Protein AF-A0A1Y2FJB2-F1 (afdb_monomer_lite)

Organism: NCBI:txid1754190

Secondary structure (DSSP, 8-state):
--EEE-TT--EEE------GGGS---TT-PPPS----THHHHTTT-HHHHHHHHHT-

Radius of gyration: 12.83 Å; chains: 1; bounding box: 25×25×30 Å

Sequence (57 aa):
GNKFSSKYAHKGVRVLLLLEKLISHTESGIIPDITVNPHVFSSRMTLRHLIEMFIRK

Structure (mmCIF, N/CA/C/O backbone):
data_AF-A0A1Y2FJB2-F1
#
_entry.id   AF-A0A1Y2FJB2-F1
#
loop_
_atom_site.group_PDB
_atom_site.id
_atom_site.type_symbol
_atom_site.label_atom_id
_atom_site.label_alt_id
_atom_site.label_comp_id
_atom_site.label_asym_id
_atom_site.label_entity_id
_atom_site.label_seq_id
_atom_site.pdbx_PDB_ins_code
_atom_site.Cartn_x
_atom_site.Cartn_y
_atom_site.Cartn_z
_atom_site.occupancy
_atom_site.B_iso_or_equiv
_atom_site.auth_seq_id
_atom_site.auth_comp_id
_atom_site.auth_asym_id
_atom_site.auth_atom_id
_atom_site.pdbx_PDB_model_num
ATOM 1 N N . GLY A 1 1 ? -13.541 -11.402 -8.130 1.00 75.25 1 GLY A N 1
ATOM 2 C CA . GLY A 1 1 ? -12.402 -10.632 -7.592 1.00 75.25 1 GLY A CA 1
ATOM 3 C C . GLY A 1 1 ? -12.285 -9.318 -8.331 1.00 75.25 1 GLY A C 1
ATOM 4 O O . GLY A 1 1 ? -11.931 -9.325 -9.505 1.00 75.25 1 GLY A O 1
ATOM 5 N N . ASN A 1 2 ? -12.618 -8.209 -7.672 1.00 87.06 2 ASN A N 1
ATOM 6 C CA . ASN A 1 2 ? -12.532 -6.886 -8.291 1.00 87.06 2 ASN A CA 1
ATOM 7 C C . ASN A 1 2 ? -11.063 -6.495 -8.478 1.00 87.06 2 ASN A C 1
ATOM 9 O O . ASN A 1 2 ? -10.243 -6.679 -7.573 1.00 87.06 2 ASN A O 1
ATOM 13 N N . LYS A 1 3 ? -10.737 -6.003 -9.676 1.00 91.06 3 LYS A N 1
ATOM 14 C CA . LYS A 1 3 ? -9.393 -5.559 -10.049 1.00 91.06 3 LYS A CA 1
ATOM 15 C C . LYS A 1 3 ? -9.277 -4.068 -9.757 1.00 91.06 3 LYS A C 1
ATOM 17 O O . LYS A 1 3 ? -10.078 -3.289 -10.259 1.00 91.06 3 LYS A O 1
ATOM 22 N N . PHE A 1 4 ? -8.261 -3.692 -8.997 1.00 90.69 4 PHE A N 1
ATOM 23 C CA . PHE A 1 4 ? -7.916 -2.304 -8.711 1.00 90.69 4 PHE A CA 1
ATOM 24 C C . PHE A 1 4 ? -6.526 -2.020 -9.268 1.00 90.69 4 PHE A C 1
ATOM 26 O O . PHE A 1 4 ? -5.703 -2.929 -9.377 1.00 90.69 4 PHE A O 1
ATOM 33 N N . SER A 1 5 ? -6.261 -0.776 -9.653 1.00 90.69 5 SER A N 1
ATOM 34 C CA . SER A 1 5 ? -4.933 -0.352 -10.088 1.00 90.69 5 SER A CA 1
ATOM 35 C C . SER A 1 5 ? -4.650 1.058 -9.604 1.00 90.69 5 SER A C 1
ATOM 37 O O . SER A 1 5 ? -5.528 1.914 -9.677 1.00 90.69 5 SER A O 1
ATOM 39 N N . SER A 1 6 ? -3.421 1.313 -9.154 1.00 87.88 6 SER A N 1
ATOM 40 C CA . SER A 1 6 ? -2.957 2.688 -8.943 1.00 87.88 6 SER A CA 1
ATOM 41 C C . SER A 1 6 ? -2.631 3.375 -10.277 1.00 87.88 6 SER A C 1
ATOM 43 O O . SER A 1 6 ? -2.546 2.722 -11.324 1.00 87.88 6 SER A O 1
ATOM 45 N N . LYS A 1 7 ? -2.373 4.691 -10.224 1.00 86.75 7 LYS A N 1
ATOM 46 C CA . LYS A 1 7 ? -1.887 5.497 -11.362 1.00 86.75 7 LYS A CA 1
ATOM 47 C C . LYS A 1 7 ? -0.538 5.019 -11.916 1.00 86.75 7 LYS A C 1
ATOM 49 O O . LYS A 1 7 ? -0.228 5.278 -13.069 1.00 86.75 7 LYS A O 1
ATOM 54 N N . TYR A 1 8 ? 0.234 4.284 -11.114 1.00 87.50 8 TYR A N 1
ATOM 55 C CA . TYR A 1 8 ? 1.523 3.690 -11.491 1.00 87.50 8 TYR A CA 1
ATOM 56 C C . TYR A 1 8 ? 1.392 2.251 -11.999 1.00 87.50 8 TYR A C 1
ATOM 58 O O . TYR A 1 8 ? 2.335 1.471 -11.902 1.00 87.50 8 TYR A O 1
ATOM 66 N N . ALA A 1 9 ? 0.206 1.865 -12.478 1.00 84.88 9 ALA A N 1
ATOM 67 C CA . ALA A 1 9 ? -0.079 0.521 -12.976 1.00 84.88 9 ALA A CA 1
ATOM 68 C C . ALA A 1 9 ? 0.196 -0.608 -11.955 1.00 84.88 9 ALA A C 1
ATOM 7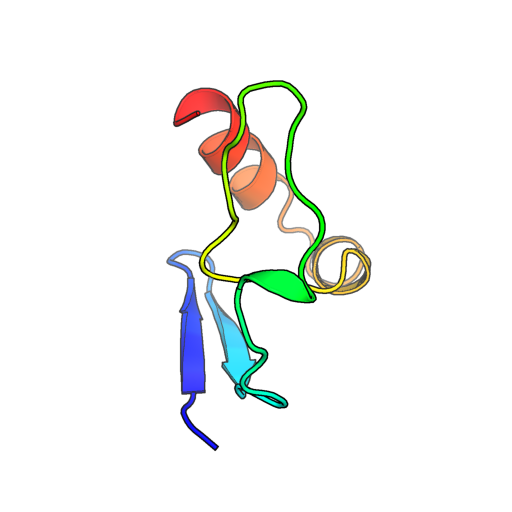0 O O . ALA A 1 9 ? 0.416 -1.763 -12.329 1.00 84.88 9 ALA A O 1
ATOM 71 N N . HIS A 1 10 ? 0.129 -0.310 -10.650 1.00 87.12 10 HIS A N 1
ATOM 72 C CA . HIS A 1 10 ? 0.098 -1.339 -9.608 1.00 87.12 10 HIS A CA 1
ATOM 73 C C . HIS A 1 10 ? -1.279 -1.980 -9.556 1.00 87.12 10 HIS A C 1
ATOM 75 O O . HIS A 1 10 ? -2.139 -1.584 -8.769 1.00 87.12 10 HIS A O 1
ATOM 81 N N . LYS A 1 11 ? -1.476 -2.964 -10.433 1.00 89.50 11 LYS A N 1
ATOM 82 C CA . LYS A 1 11 ? -2.708 -3.735 -10.528 1.00 89.50 11 LYS A CA 1
ATOM 83 C C . LYS A 1 11 ? -2.723 -4.868 -9.505 1.00 89.50 11 LYS A C 1
ATOM 85 O O . LYS A 1 11 ? -1.801 -5.679 -9.458 1.00 89.50 11 LYS A O 1
ATOM 90 N N . GLY A 1 12 ? -3.803 -4.950 -8.738 1.00 90.50 12 GLY A N 1
ATOM 91 C CA . GLY A 1 12 ? -4.073 -6.010 -7.773 1.00 90.50 12 GLY A CA 1
ATOM 92 C C . GLY A 1 12 ? -5.517 -6.497 -7.868 1.00 90.50 12 GLY A C 1
ATOM 93 O O . GLY A 1 12 ? -6.398 -5.805 -8.381 1.00 90.50 12 GLY A O 1
ATOM 94 N N . VAL A 1 13 ? -5.766 -7.710 -7.384 1.00 93.38 13 VAL A N 1
ATOM 95 C CA . VAL A 1 13 ? -7.119 -8.251 -7.210 1.00 93.38 13 VAL A CA 1
ATOM 96 C C . VAL A 1 13 ? -7.433 -8.214 -5.722 1.00 93.38 13 VAL A C 1
ATOM 98 O O . VAL A 1 13 ? -6.600 -8.634 -4.922 1.00 93.38 13 VAL A O 1
ATOM 101 N N . ARG A 1 14 ? -8.619 -7.733 -5.332 1.00 91.50 14 ARG A N 1
ATOM 102 C CA . ARG A 1 14 ? -9.061 -7.842 -3.934 1.00 91.50 14 ARG A CA 1
ATOM 103 C C . ARG A 1 14 ? -9.181 -9.324 -3.568 1.00 91.50 14 ARG A C 1
ATOM 105 O O . ARG A 1 14 ? -9.989 -10.028 -4.175 1.00 91.50 14 ARG A O 1
ATOM 112 N N . VAL A 1 15 ? -8.386 -9.759 -2.591 1.00 89.38 15 VAL A N 1
ATOM 113 C CA . VAL A 1 15 ? -8.365 -11.147 -2.100 1.00 89.38 15 VAL A CA 1
ATOM 114 C C . VAL A 1 15 ? -9.352 -11.338 -0.951 1.00 89.38 15 VAL A C 1
ATOM 116 O O . VAL A 1 15 ? -10.103 -12.305 -0.953 1.00 89.38 15 VAL A O 1
ATOM 119 N N . LEU A 1 16 ? -9.390 -10.397 -0.006 1.00 89.31 16 LEU A N 1
ATOM 120 C CA . LEU A 1 16 ? -10.190 -10.492 1.211 1.00 89.31 16 LEU A CA 1
ATOM 121 C C . LEU A 1 16 ? -10.883 -9.157 1.501 1.00 89.31 16 LEU A C 1
ATOM 123 O O . LEU A 1 16 ? -10.304 -8.094 1.270 1.00 89.31 16 LEU A O 1
ATOM 127 N N . LEU A 1 17 ? -12.122 -9.225 1.987 1.00 90.38 17 LEU A N 1
ATOM 128 C CA . LEU A 1 17 ? -12.814 -8.104 2.617 1.00 90.38 17 LEU A CA 1
ATOM 129 C C . LEU A 1 17 ? -12.807 -8.364 4.123 1.00 90.38 17 LEU A C 1
ATOM 131 O O . LEU A 1 17 ? -13.355 -9.371 4.566 1.00 90.38 17 LEU A O 1
ATOM 135 N N . LEU A 1 18 ? -12.144 -7.493 4.878 1.00 89.25 18 LEU A N 1
ATOM 136 C CA . LEU A 1 18 ? -12.009 -7.621 6.325 1.00 89.25 18 LEU A CA 1
ATOM 137 C C . LEU A 1 18 ? -12.890 -6.584 7.028 1.00 89.25 18 LEU A C 1
ATOM 139 O O . LEU A 1 18 ? -13.136 -5.510 6.482 1.00 89.25 18 LEU A O 1
ATOM 143 N N . LEU A 1 19 ? -13.356 -6.910 8.234 1.00 89.06 19 LEU A N 1
ATOM 144 C CA . LEU A 1 19 ? -14.035 -5.949 9.101 1.00 89.06 19 LEU A CA 1
ATOM 145 C C . LEU A 1 19 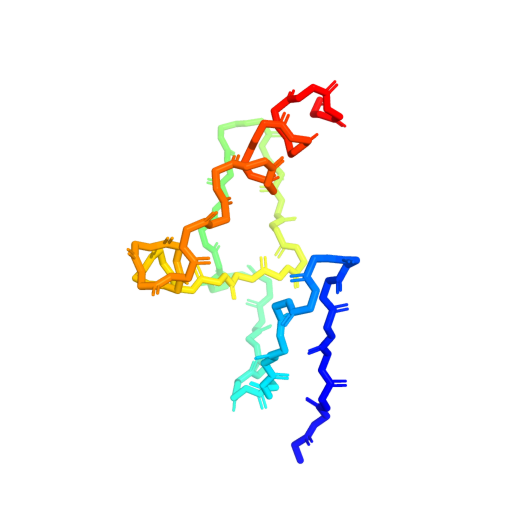? -13.016 -4.943 9.649 1.00 89.06 19 LEU A C 1
ATOM 147 O O . LEU A 1 19 ? -11.916 -5.341 10.027 1.00 89.06 19 LEU A O 1
ATOM 151 N N . GLU A 1 20 ? -13.406 -3.674 9.771 1.00 86.50 20 GLU A N 1
ATOM 152 C CA . GLU A 1 20 ? -12.534 -2.594 10.260 1.00 86.50 20 GLU A CA 1
ATOM 153 C C . GLU A 1 20 ? -11.875 -2.919 11.608 1.00 86.50 20 GLU A C 1
ATOM 155 O O . GLU A 1 20 ? -10.687 -2.678 11.778 1.00 86.50 20 GLU A O 1
ATOM 160 N N . LYS A 1 21 ? -12.603 -3.578 12.523 1.00 84.94 21 LYS A N 1
ATOM 161 C CA . LYS A 1 21 ? -12.103 -3.996 13.849 1.00 84.94 21 LYS A CA 1
ATOM 162 C C . LYS A 1 21 ? -10.911 -4.969 13.801 1.00 84.94 21 LYS A C 1
ATOM 164 O O . LYS A 1 21 ? -10.221 -5.139 14.801 1.00 84.94 21 LYS A O 1
ATOM 169 N N . LEU A 1 22 ? -10.704 -5.662 12.683 1.00 88.56 22 LEU A N 1
ATOM 170 C CA . LEU A 1 22 ? -9.642 -6.663 12.524 1.00 88.56 22 LEU A CA 1
ATOM 171 C C . LEU A 1 22 ? -8.375 -6.088 11.871 1.00 88.56 22 LEU A C 1
ATOM 173 O O . LEU A 1 22 ? -7.388 -6.808 11.726 1.00 88.56 22 LEU A O 1
ATOM 177 N N . ILE A 1 23 ? -8.403 -4.826 11.442 1.00 90.12 23 ILE A N 1
ATOM 178 C CA . ILE A 1 23 ? -7.303 -4.168 10.734 1.00 90.12 23 ILE A CA 1
ATOM 179 C C . ILE A 1 23 ? -6.469 -3.366 11.737 1.00 90.12 23 ILE A C 1
ATOM 181 O O . ILE A 1 23 ? -6.993 -2.796 12.688 1.00 90.12 23 ILE A O 1
ATOM 185 N N . SER A 1 24 ? -5.152 -3.310 11.535 1.00 86.31 24 SER A N 1
ATOM 186 C CA . SER A 1 24 ? -4.268 -2.487 12.363 1.00 86.31 24 SER A CA 1
ATOM 187 C C . SER A 1 24 ? -4.583 -0.996 12.201 1.00 86.31 24 SER A C 1
ATOM 189 O O . SER A 1 24 ? -4.683 -0.494 11.080 1.00 86.31 24 SER A O 1
ATOM 191 N N . HIS A 1 25 ? -4.691 -0.284 13.322 1.00 90.75 25 HIS A N 1
ATOM 192 C CA . HIS A 1 25 ? -4.949 1.154 13.364 1.00 90.75 25 HIS A CA 1
ATOM 193 C C . HIS A 1 25 ? -3.678 1.929 13.712 1.00 90.75 25 HIS A C 1
ATOM 195 O O . HIS A 1 25 ? -2.766 1.405 14.352 1.00 90.75 25 HIS A O 1
ATOM 201 N N . THR A 1 26 ? -3.623 3.186 13.283 1.00 89.38 26 THR A N 1
ATOM 202 C CA . THR A 1 26 ? -2.509 4.090 13.616 1.00 89.38 26 THR A CA 1
ATOM 203 C C . THR A 1 26 ? -2.752 4.724 14.993 1.00 89.38 26 THR A C 1
ATOM 205 O O . THR A 1 26 ? -3.899 4.782 15.429 1.00 89.38 26 THR A O 1
ATOM 208 N N . GLU A 1 27 ? -1.726 5.257 15.668 1.00 90.50 27 GLU A N 1
ATOM 209 C CA . GLU A 1 27 ? -1.880 5.925 16.982 1.00 90.50 27 GLU A CA 1
ATOM 210 C C . GLU A 1 27 ? -2.886 7.088 16.956 1.00 90.50 27 GLU A C 1
ATOM 212 O O . GLU A 1 27 ? -3.585 7.340 17.931 1.00 90.50 27 GLU A O 1
ATOM 217 N N . SER A 1 28 ? -3.027 7.754 15.807 1.00 89.38 28 SER A N 1
ATOM 218 C CA . SER A 1 28 ? -4.025 8.806 15.574 1.00 89.38 28 SER A CA 1
ATOM 219 C C . SER A 1 28 ? -5.446 8.280 15.303 1.00 89.38 28 SER A C 1
ATOM 221 O O . SER A 1 28 ? -6.319 9.059 14.935 1.00 89.38 28 SER A O 1
ATOM 223 N N . GLY A 1 29 ? -5.687 6.970 15.418 1.00 89.19 29 GLY A N 1
ATOM 224 C CA . GLY A 1 29 ? -6.994 6.339 15.193 1.00 89.19 29 GLY A CA 1
ATOM 225 C C . GLY A 1 29 ? -7.376 6.126 13.724 1.00 89.19 29 GLY A C 1
ATOM 226 O O . GLY A 1 29 ? -8.518 5.788 13.432 1.00 89.19 29 GLY A O 1
ATOM 227 N N . ILE A 1 30 ? -6.445 6.313 12.783 1.00 89.38 30 ILE A N 1
ATOM 228 C CA . ILE A 1 30 ? -6.728 6.183 11.345 1.00 89.38 30 ILE A CA 1
ATOM 229 C C . ILE A 1 30 ? -6.776 4.701 10.952 1.00 89.38 30 ILE A C 1
ATOM 231 O O . ILE A 1 30 ? -5.815 3.958 11.195 1.00 89.38 30 ILE A O 1
ATOM 235 N N . ILE A 1 31 ? -7.885 4.302 10.320 1.00 91.38 31 ILE A N 1
ATOM 236 C CA . ILE A 1 31 ? -8.121 2.972 9.744 1.00 91.38 31 ILE A CA 1
ATOM 237 C C . ILE A 1 31 ? -7.812 3.026 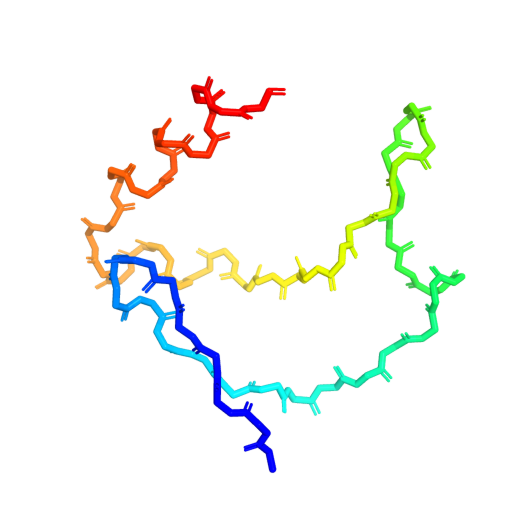8.240 1.00 91.38 31 ILE A C 1
ATOM 239 O O . ILE A 1 31 ? -8.355 3.888 7.552 1.00 91.38 31 ILE A O 1
ATOM 243 N N . PRO A 1 32 ? -6.948 2.152 7.700 1.00 89.50 32 PRO A N 1
ATOM 244 C C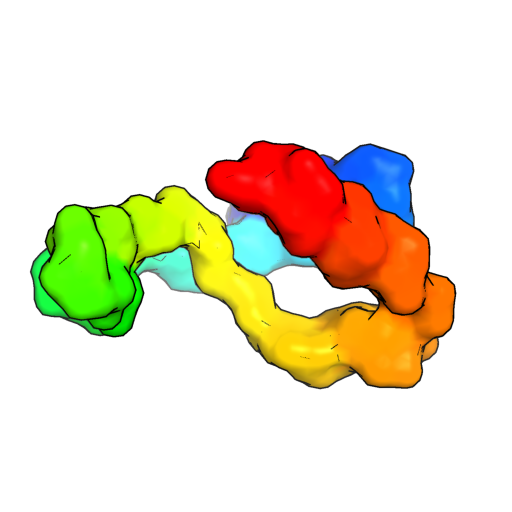A . PRO A 1 32 ? -6.648 2.157 6.273 1.00 89.50 32 PRO A CA 1
ATOM 245 C C . PRO A 1 32 ? -7.760 1.478 5.456 1.00 89.50 32 PRO A C 1
ATOM 247 O O . PRO A 1 32 ? -8.123 0.337 5.732 1.00 89.50 32 PRO A O 1
ATOM 250 N N . ASP A 1 33 ? -8.219 2.125 4.380 1.00 89.81 33 ASP A N 1
ATOM 251 C CA . ASP A 1 33 ? -9.206 1.545 3.450 1.00 89.81 33 ASP A CA 1
ATOM 252 C C . ASP A 1 33 ? -8.660 0.354 2.642 1.00 89.81 33 ASP A C 1
ATOM 254 O O . ASP A 1 33 ? -9.394 -0.556 2.248 1.00 89.81 33 ASP A O 1
ATOM 258 N N . ILE A 1 34 ? -7.361 0.381 2.318 1.00 89.25 34 ILE A N 1
ATOM 259 C CA . ILE A 1 34 ? -6.701 -0.619 1.471 1.00 89.25 34 ILE A CA 1
ATOM 260 C C . ILE A 1 34 ? -5.333 -0.964 2.057 1.00 89.25 34 ILE A C 1
ATOM 262 O O . ILE A 1 34 ? -4.462 -0.106 2.189 1.00 89.25 34 ILE A O 1
ATOM 266 N N . THR A 1 35 ? -5.108 -2.252 2.318 1.00 89.44 35 THR A N 1
ATOM 267 C CA . THR A 1 35 ? -3.796 -2.796 2.692 1.00 89.44 35 THR A CA 1
ATOM 268 C C . THR A 1 35 ? -3.150 -3.495 1.499 1.00 89.44 35 THR A C 1
ATOM 270 O O . THR A 1 35 ? -3.783 -4.286 0.798 1.00 89.44 35 THR A O 1
ATOM 273 N N . VAL A 1 36 ? -1.868 -3.213 1.268 1.00 89.56 36 VAL A N 1
ATOM 274 C CA . VAL A 1 36 ? -1.064 -3.799 0.187 1.00 89.56 36 VAL A CA 1
ATOM 275 C C . VAL A 1 36 ? 0.177 -4.475 0.756 1.00 89.56 36 VAL A C 1
ATOM 277 O O . VAL A 1 36 ? 0.787 -3.982 1.699 1.00 89.56 36 VAL A O 1
ATOM 280 N N . ASN A 1 37 ? 0.566 -5.608 0.170 1.00 89.06 37 ASN A N 1
ATOM 281 C CA . ASN A 1 37 ? 1.775 -6.324 0.567 1.00 89.06 37 ASN A CA 1
ATOM 282 C C . ASN A 1 37 ? 3.031 -5.509 0.183 1.00 89.06 37 ASN A C 1
ATOM 284 O O . ASN A 1 37 ? 3.187 -5.211 -1.006 1.00 89.06 37 ASN A O 1
ATOM 288 N N . PRO A 1 38 ? 3.956 -5.196 1.115 1.00 87.25 38 PRO A N 1
ATOM 289 C CA . PRO A 1 38 ? 5.162 -4.414 0.821 1.00 87.25 38 PRO A CA 1
ATOM 290 C C . PRO A 1 38 ? 6.065 -5.028 -0.264 1.00 87.25 38 PRO A C 1
ATOM 292 O O . PRO A 1 38 ? 6.737 -4.298 -0.992 1.00 87.25 38 PRO A O 1
ATOM 295 N N . HIS A 1 39 ? 6.034 -6.349 -0.464 1.00 87.31 39 HIS A N 1
ATOM 296 C CA . HIS A 1 39 ? 6.807 -7.010 -1.525 1.00 87.31 39 HIS A CA 1
ATOM 297 C C . HIS A 1 39 ? 6.401 -6.595 -2.954 1.00 87.31 39 HIS A C 1
ATOM 299 O O . HIS A 1 39 ? 7.139 -6.841 -3.910 1.00 87.31 39 HIS A O 1
ATOM 305 N N . VAL A 1 40 ? 5.247 -5.940 -3.134 1.00 85.06 40 VAL A N 1
ATOM 306 C CA . VAL A 1 40 ? 4.831 -5.438 -4.454 1.00 85.06 40 VAL A CA 1
ATOM 307 C C . VAL A 1 40 ? 5.733 -4.306 -4.960 1.00 85.06 40 VAL A C 1
ATOM 309 O O . VAL A 1 40 ? 5.829 -4.102 -6.168 1.00 85.06 40 VAL A O 1
ATOM 312 N N . PHE A 1 41 ? 6.406 -3.583 -4.060 1.00 84.38 41 PHE A N 1
ATOM 313 C CA . PHE A 1 41 ? 7.217 -2.416 -4.414 1.00 84.38 41 PHE A CA 1
ATOM 314 C C . PHE A 1 41 ? 8.657 -2.777 -4.792 1.00 84.38 41 PHE A C 1
ATOM 316 O O . PHE A 1 41 ? 9.234 -2.120 -5.657 1.00 84.38 41 PHE A O 1
ATOM 323 N N . SER A 1 42 ? 9.227 -3.832 -4.199 1.00 77.81 42 SER A N 1
ATOM 324 C CA . SER A 1 42 ? 10.615 -4.243 -4.457 1.00 77.81 42 SER A CA 1
ATOM 325 C C . SER A 1 42 ? 10.825 -4.803 -5.866 1.00 77.81 42 SER A C 1
ATOM 327 O O . SER A 1 42 ? 11.891 -4.630 -6.443 1.00 77.81 42 SER A O 1
ATOM 329 N N . SER A 1 43 ? 9.803 -5.436 -6.446 1.00 72.38 43 SER A N 1
ATOM 330 C CA . SER A 1 43 ? 9.903 -6.109 -7.750 1.00 72.38 43 SER A CA 1
ATOM 331 C C . SER A 1 43 ? 9.621 -5.210 -8.959 1.00 72.38 43 SER A C 1
ATOM 333 O O . SER A 1 43 ? 9.973 -5.575 -10.076 1.00 72.38 43 SER A O 1
ATOM 335 N N . ARG A 1 44 ? 8.974 -4.049 -8.772 1.00 72.50 44 ARG A N 1
ATOM 336 C CA . ARG A 1 44 ? 8.422 -3.237 -9.878 1.00 72.50 44 ARG A CA 1
ATOM 337 C C . ARG A 1 44 ? 9.096 -1.878 -10.078 1.00 72.50 44 ARG A C 1
ATOM 339 O O . ARG A 1 44 ? 8.630 -1.095 -10.898 1.00 72.50 44 ARG A O 1
ATOM 346 N N . MET A 1 45 ? 10.175 -1.592 -9.340 1.00 67.88 45 MET A N 1
ATOM 347 C CA . MET A 1 45 ? 10.897 -0.307 -9.384 1.00 67.88 45 MET A CA 1
ATOM 348 C C . MET A 1 45 ? 9.974 0.919 -9.233 1.00 67.88 45 MET A C 1
ATOM 350 O O . MET A 1 45 ? 10.184 1.970 -9.834 1.00 67.88 45 MET A O 1
ATOM 354 N N . THR A 1 46 ? 8.936 0.820 -8.403 1.00 78.56 46 THR A N 1
ATOM 355 C CA . THR A 1 46 ? 7.944 1.890 -8.209 1.00 78.56 46 THR A CA 1
ATOM 356 C C . THR A 1 46 ? 8.266 2.779 -7.013 1.00 78.56 46 THR A C 1
ATOM 358 O O . THR A 1 46 ? 7.397 3.058 -6.187 1.00 78.56 46 THR A O 1
ATOM 361 N N . LEU A 1 47 ? 9.510 3.249 -6.907 1.00 84.56 47 LEU A N 1
ATOM 362 C CA . LEU A 1 47 ? 9.908 4.178 -5.842 1.00 84.56 47 LEU A CA 1
ATOM 363 C C . LEU A 1 47 ? 9.095 5.482 -5.905 1.00 84.56 47 LEU A C 1
ATOM 365 O O . LEU A 1 47 ? 8.665 6.008 -4.884 1.00 84.56 47 LEU A O 1
ATOM 369 N N . ARG A 1 48 ? 8.787 5.954 -7.120 1.00 84.31 48 ARG A N 1
ATOM 370 C CA . ARG A 1 48 ? 7.955 7.143 -7.354 1.00 84.31 48 ARG A CA 1
ATOM 371 C C . ARG A 1 48 ? 6.559 7.044 -6.727 1.00 84.31 48 ARG A C 1
ATOM 373 O O . ARG A 1 48 ? 6.040 8.049 -6.260 1.00 84.31 48 ARG A O 1
ATOM 380 N N . HIS A 1 49 ? 5.977 5.844 -6.676 1.00 88.19 49 HIS A N 1
ATOM 381 C CA . HIS A 1 49 ? 4.685 5.619 -6.026 1.00 88.19 49 HIS A CA 1
ATOM 382 C C . HIS A 1 49 ? 4.786 5.879 -4.515 1.00 88.19 49 HIS A C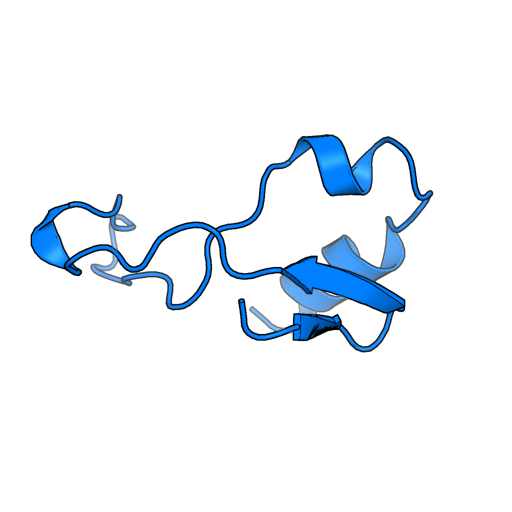 1
ATOM 384 O O . HIS A 1 49 ? 3.941 6.576 -3.964 1.00 88.19 49 HIS A O 1
ATOM 390 N N . LEU A 1 50 ? 5.852 5.396 -3.865 1.00 87.62 50 LEU A N 1
ATOM 391 C CA . LEU A 1 50 ? 6.103 5.652 -2.442 1.00 87.62 50 LEU A CA 1
ATOM 392 C C . LEU A 1 50 ? 6.343 7.142 -2.168 1.00 87.62 50 LEU A C 1
ATOM 394 O O . LEU A 1 50 ? 5.814 7.680 -1.200 1.00 87.62 50 LEU A O 1
ATOM 398 N N . ILE A 1 51 ? 7.084 7.820 -3.049 1.00 89.56 51 ILE A N 1
ATOM 399 C CA . ILE A 1 51 ? 7.325 9.265 -2.946 1.00 89.56 51 ILE A CA 1
ATOM 400 C C . ILE A 1 51 ? 6.009 10.050 -3.063 1.00 89.56 51 ILE A C 1
ATOM 402 O O . ILE A 1 51 ? 5.762 10.925 -2.239 1.00 89.56 51 ILE A O 1
ATOM 406 N N . GLU A 1 52 ? 5.130 9.730 -4.024 1.00 88.12 52 GLU A N 1
ATOM 407 C CA . GLU A 1 52 ? 3.816 10.394 -4.119 1.00 88.12 52 GLU A CA 1
ATOM 408 C C . GLU A 1 52 ? 2.973 10.146 -2.864 1.00 88.12 52 GLU A C 1
ATOM 410 O O . GLU A 1 52 ? 2.352 11.080 -2.365 1.00 88.12 52 GLU A O 1
ATOM 415 N N . MET A 1 53 ? 2.971 8.921 -2.328 1.00 87.31 53 MET A N 1
ATOM 416 C CA . MET A 1 53 ? 2.240 8.611 -1.096 1.00 87.31 53 MET A CA 1
ATOM 417 C C . MET A 1 53 ? 2.745 9.424 0.097 1.00 87.31 53 MET A C 1
ATOM 419 O O . MET A 1 53 ? 1.935 9.820 0.924 1.00 87.31 53 MET A O 1
ATOM 423 N N . PHE A 1 54 ? 4.052 9.682 0.187 1.00 88.50 54 PHE A N 1
ATOM 424 C CA . PHE A 1 54 ? 4.624 10.485 1.266 1.00 88.50 54 PHE A CA 1
ATOM 425 C C . PHE A 1 54 ? 4.320 11.979 1.111 1.00 88.50 54 PHE A C 1
ATOM 427 O O . PHE A 1 54 ? 3.943 12.620 2.081 1.00 88.50 54 PHE A O 1
ATOM 434 N N . ILE A 1 55 ? 4.438 12.525 -0.103 1.00 92.75 55 ILE A N 1
ATOM 435 C CA . ILE A 1 55 ? 4.157 13.948 -0.377 1.00 92.75 55 ILE A CA 1
ATOM 436 C C . ILE A 1 55 ? 2.674 14.281 -0.167 1.00 92.75 55 ILE A C 1
ATOM 438 O O . ILE A 1 55 ? 2.330 15.411 0.163 1.00 92.75 55 ILE A O 1
ATOM 442 N N . ARG A 1 56 ? 1.792 13.311 -0.420 1.00 78.50 56 ARG A N 1
ATOM 443 C CA . ARG A 1 56 ? 0.336 13.485 -0.403 1.00 78.50 56 ARG A CA 1
ATOM 444 C C . ARG A 1 56 ? -0.310 13.071 0.929 1.00 78.50 56 ARG A C 1
ATOM 446 O O . ARG A 1 56 ? -1.535 13.124 1.022 1.00 78.50 56 ARG A O 1
ATOM 453 N N . LYS A 1 57 ? 0.496 12.614 1.892 1.00 62.50 57 LYS A N 1
ATOM 454 C CA . LYS A 1 57 ? 0.090 12.300 3.266 1.00 62.50 57 LYS A CA 1
ATOM 455 C C . LYS A 1 57 ? -0.057 13.583 4.075 1.00 62.50 57 LYS A C 1
ATOM 457 O O . LYS A 1 57 ? -0.985 13.609 4.908 1.00 62.50 57 LYS A O 1
#

Foldseek 3Di:
DDWDADPLRLIDDDPDDDDQVVADADPVRDGDPDDDDPVSCVPRVVVVVVVCVVVVD

InterPro domains:
  IPR007120 D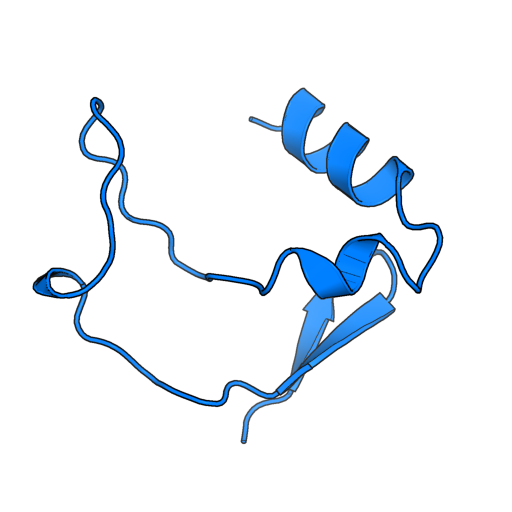NA-directed RNA polymerase, subunit 2, hybrid-binding domain [PF00562] (1-55)
  IPR037033 DNA-directed RNA polymerase, subunit 2, hybrid-binding domain superfamily [G3DSA:2.40.270.10] (1-56)

pLDDT: mean 86.48, std 6.06, range [62.5, 93.38]